Protein AF-A0A4U5N586-F1 (afdb_monomer)

Solvent-accessible surface area (backbone atoms only — not comparable to full-atom values): 11229 Å² total; per-residue (Å²): 137,81,88,80,83,82,87,78,87,76,89,76,88,78,89,82,90,81,80,88,81,89,77,82,88,65,83,80,69,46,70,65,56,52,52,50,50,51,52,50,51,56,57,69,72,46,76,63,86,44,75,66,51,47,49,54,72,74,41,77,91,65,83,83,76,70,86,72,78,76,90,69,81,79,64,89,84,60,95,63,98,64,70,49,81,75,41,100,73,44,78,83,83,72,86,64,24,78,82,73,74,43,73,65,93,82,62,76,90,89,61,72,63,58,56,58,48,52,56,52,68,70,42,62,94,83,37,69,68,59,51,43,71,37,89,93,41,67,46,70,67,61,52,51,54,53,51,53,51,52,51,54,52,38,46,75,72,65,72,68,66,87,126

Secondary structure (DSSP, 8-state):
------------------------------HHHHHHHHHHHHHHHS---SHHHHHHHHS--------PPP-PPPPTTS-----GGGSSS------GGGTTT---TTS-S--HHHHHHHHHHHS-TT-HHHHHTSTT---HHHHHHHHHHHHHHHHHTT-----

Radius of gyration: 41.82 Å; Cα contacts (8 Å, |Δi|>4): 33; chains: 1; bounding box: 70×52×117 Å

Sequence (163 aa):
MKEDGEEKAASASESSMSNTPPVPTTPIASVWTQKAMERAAAHAAAAPKSPMTKREAKEKPMQRFYPTKTPVLPDSKSPRKQKTRHSENPPVELPVGWVLGARSRTTSMNKDESVMEELASRLPPSHASVSLLRENGFIQTVYTEWRTQCLKQRSALGFDVPR

InterPro domains:
  IPR006607 LARP1-like, DM15 repeat [PF21071] (127-160)

Foldseek 3Di:
DDDDDDDDDDDDDDDDDDDDDDDPPDPPCPPVNVVVVVVVVVVVPDDDPDPVVVVCVVDPPDPPDDPDPDPDDDDPPDPDPDQLCPDPDRDDDDPPCVVVVRDDPPDDDDDPVVVVVVVVVVDDPPDLVNQCPPVVRNDPVSVVVNVVVVVVVCVVVVVPDDD

Structure (mmCIF, N/CA/C/O backbone):
data_AF-A0A4U5N586-F1
#
_entry.id   AF-A0A4U5N586-F1
#
loop_
_atom_site.group_PDB
_atom_site.id
_atom_site.type_symbol
_atom_site.label_atom_id
_atom_site.label_alt_id
_atom_site.label_comp_id
_atom_site.label_asym_id
_atom_site.label_entity_id
_atom_site.label_seq_id
_atom_site.pdbx_PDB_ins_code
_atom_site.Cartn_x
_atom_site.Cartn_y
_atom_site.Cartn_z
_atom_site.occupancy
_atom_site.B_iso_or_equiv
_atom_site.auth_seq_id
_atom_site.auth_comp_id
_atom_site.auth_asym_id
_atom_site.auth_atom_id
_atom_site.pdbx_PDB_model_num
ATOM 1 N N . MET A 1 1 ? 28.984 11.547 92.472 1.00 39.59 1 MET A N 1
ATOM 2 C CA . MET A 1 1 ? 29.676 12.193 91.337 1.00 39.59 1 MET A CA 1
ATOM 3 C C . MET A 1 1 ? 28.614 12.679 90.370 1.00 39.59 1 MET A C 1
ATOM 5 O O . MET A 1 1 ? 27.882 11.835 89.870 1.00 39.59 1 MET A O 1
ATOM 9 N N . LYS A 1 2 ? 28.594 14.004 90.156 1.00 42.31 2 LYS A N 1
ATOM 10 C CA . LYS A 1 2 ? 27.726 14.817 89.281 1.00 42.31 2 LYS A CA 1
ATOM 11 C C . LYS A 1 2 ? 26.278 14.969 89.772 1.00 42.31 2 LYS A C 1
ATOM 13 O O . LYS A 1 2 ? 25.526 14.007 89.691 1.00 42.31 2 LYS A O 1
ATOM 18 N N . GLU A 1 3 ? 25.903 16.045 90.481 1.00 41.94 3 GLU A N 1
ATOM 19 C CA . GLU A 1 3 ? 25.952 17.499 90.136 1.00 41.94 3 GLU A CA 1
ATOM 20 C C . GLU A 1 3 ? 25.306 17.778 88.779 1.00 41.94 3 GLU A C 1
ATOM 22 O O . GLU A 1 3 ? 25.638 17.098 87.811 1.00 41.94 3 GLU A O 1
ATOM 27 N N . ASP A 1 4 ? 24.404 18.730 88.571 1.00 38.50 4 ASP A N 1
ATOM 28 C CA . ASP A 1 4 ? 23.647 19.705 89.374 1.00 38.50 4 ASP A CA 1
ATOM 29 C C . ASP A 1 4 ? 22.449 20.065 88.467 1.00 38.50 4 ASP A C 1
ATOM 31 O O . ASP A 1 4 ? 22.513 19.888 87.250 1.00 38.50 4 ASP A O 1
ATOM 35 N N . GLY A 1 5 ? 21.279 20.407 88.989 1.00 39.72 5 GLY A N 1
ATOM 36 C CA . GLY A 1 5 ? 20.944 21.799 89.289 1.00 39.72 5 GLY A CA 1
ATOM 37 C C . GLY A 1 5 ? 19.787 22.210 88.365 1.00 39.72 5 GLY A C 1
ATOM 38 O O . GLY A 1 5 ? 19.865 22.039 87.153 1.00 39.72 5 GLY A O 1
ATOM 39 N N . GLU A 1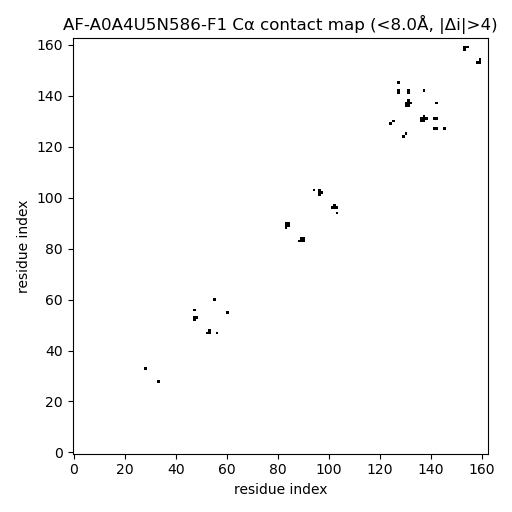 6 ? 18.593 22.458 88.900 1.00 40.00 6 GLU A N 1
ATOM 40 C CA . GLU A 1 6 ? 18.191 23.710 89.571 1.00 40.00 6 GLU A CA 1
ATOM 41 C C . GLU A 1 6 ? 17.474 24.605 88.539 1.00 40.00 6 GLU A C 1
ATOM 43 O O . GLU A 1 6 ? 18.066 25.053 87.567 1.00 40.00 6 GLU A O 1
ATOM 48 N N . GLU A 1 7 ? 16.133 24.585 88.566 1.00 37.53 7 GLU A N 1
ATOM 49 C CA . GLU A 1 7 ? 15.265 25.714 88.984 1.00 37.53 7 GLU A CA 1
ATOM 50 C C . GLU A 1 7 ? 14.970 26.683 87.815 1.00 37.53 7 GLU A C 1
ATOM 52 O O . GLU A 1 7 ? 15.704 26.752 86.845 1.00 37.53 7 GLU A O 1
ATOM 57 N N . LYS A 1 8 ? 13.889 27.462 87.751 1.00 34.69 8 LYS A N 1
ATOM 58 C CA . LYS A 1 8 ? 12.807 27.801 88.677 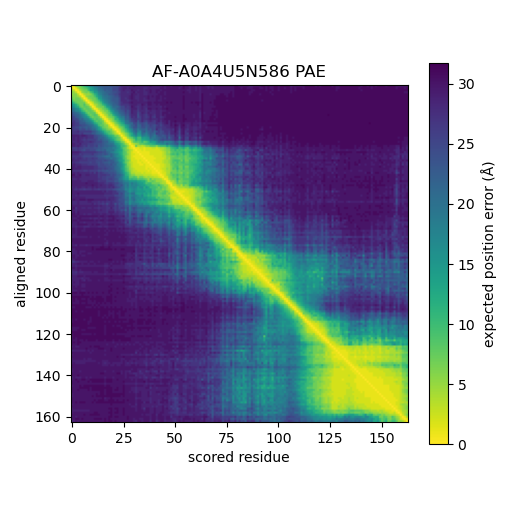1.00 34.69 8 LYS A CA 1
ATOM 59 C C . LYS A 1 8 ? 11.696 28.484 87.873 1.00 34.69 8 LYS A C 1
ATOM 61 O O . LYS A 1 8 ? 12.003 29.177 86.911 1.00 34.69 8 LYS A O 1
ATOM 66 N N . ALA A 1 9 ? 10.488 28.416 88.441 1.00 30.31 9 ALA A N 1
ATOM 67 C CA . ALA A 1 9 ? 9.477 29.484 88.546 1.00 30.31 9 ALA A CA 1
ATOM 68 C C . ALA A 1 9 ? 8.857 30.045 87.244 1.00 30.31 9 ALA A C 1
ATOM 70 O O . ALA A 1 9 ? 9.505 30.196 86.225 1.00 30.31 9 ALA A O 1
ATOM 71 N N . ALA A 1 10 ? 7.583 30.420 87.183 1.00 34.62 10 ALA A N 1
ATOM 72 C CA . ALA A 1 10 ? 6.588 30.761 88.196 1.00 34.62 10 ALA A CA 1
ATOM 73 C C . ALA A 1 10 ? 5.199 30.438 87.583 1.00 34.62 10 ALA A C 1
ATOM 75 O O . ALA A 1 10 ? 5.043 30.514 86.368 1.00 34.62 10 ALA A O 1
ATOM 76 N N . SER A 1 11 ? 4.230 29.874 88.316 1.00 32.75 11 SER A N 1
ATOM 77 C CA . SER A 1 11 ? 3.234 30.587 89.149 1.00 32.75 11 SER A CA 1
ATOM 78 C C . SER A 1 11 ? 2.442 31.629 88.350 1.00 32.75 11 SER A C 1
ATOM 80 O O . SER A 1 11 ? 3.045 32.460 87.691 1.00 32.75 11 SER A O 1
ATOM 82 N N . ALA A 1 12 ? 1.127 31.775 88.413 1.00 34.03 12 ALA A N 1
ATOM 83 C CA . ALA A 1 12 ? -0.029 31.059 88.943 1.00 34.03 12 ALA A CA 1
ATOM 84 C C . ALA A 1 12 ? -1.242 31.891 88.470 1.00 34.03 12 ALA A C 1
ATOM 86 O O . ALA A 1 12 ? -1.055 33.082 88.237 1.00 34.03 12 ALA A O 1
ATOM 87 N N . SER A 1 13 ? -2.428 31.264 88.405 1.00 38.84 13 SER A N 1
ATOM 88 C CA . SER A 1 13 ? -3.763 31.870 88.624 1.00 38.84 13 SER A CA 1
ATOM 89 C C . SER A 1 13 ? -4.180 33.063 87.716 1.00 38.84 13 SER A C 1
ATOM 91 O O . SER A 1 13 ? -3.377 33.745 87.111 1.00 38.84 13 SER A O 1
ATOM 93 N N . GLU A 1 14 ? -5.439 33.395 87.451 1.00 34.62 14 GLU A N 1
ATOM 94 C CA . GLU A 1 14 ? -6.735 33.011 87.990 1.00 34.62 14 GLU A CA 1
ATOM 95 C C . GLU A 1 14 ? -7.826 33.502 87.015 1.00 34.62 14 GLU A C 1
ATOM 97 O O . GLU A 1 14 ? -7.660 34.511 86.337 1.00 34.62 14 GLU A O 1
ATOM 102 N N . SER A 1 15 ? -8.948 32.780 86.991 1.00 42.28 15 SER A N 1
ATOM 103 C CA . SER A 1 15 ? -10.333 33.244 86.781 1.00 42.28 15 SER A CA 1
ATOM 104 C C . SER A 1 15 ? -10.678 34.369 85.782 1.00 42.28 15 SER A C 1
ATOM 106 O O . SER A 1 15 ? -10.368 35.539 85.994 1.00 42.28 15 SER A O 1
ATOM 108 N N . SER A 1 16 ? -11.611 34.073 84.870 1.00 35.16 16 SER A N 1
ATOM 109 C CA . SER A 1 16 ? -12.858 34.858 84.779 1.00 35.16 16 SER A CA 1
ATOM 110 C C . SER A 1 16 ? -13.921 34.147 83.946 1.00 35.16 16 SER A C 1
ATOM 112 O O . SER A 1 16 ? -13.742 33.882 82.761 1.00 35.16 16 SER A O 1
ATOM 114 N N . MET A 1 17 ? -15.047 33.855 84.593 1.00 44.28 17 MET A N 1
ATOM 115 C CA . MET A 1 17 ? -16.315 33.518 83.951 1.00 44.28 17 MET A CA 1
ATOM 116 C C . MET A 1 17 ? -16.859 34.753 83.224 1.00 44.28 17 MET A C 1
ATOM 118 O O . MET A 1 17 ? -16.873 35.841 83.796 1.00 44.28 17 MET A O 1
ATOM 122 N N . SER A 1 18 ? -17.400 34.589 82.018 1.00 38.06 18 SER A N 1
ATOM 123 C CA . SER A 1 18 ? -18.388 35.531 81.492 1.00 38.06 18 SER A CA 1
ATOM 124 C C . SER A 1 18 ? -19.422 34.829 80.611 1.00 38.06 18 SER A C 1
ATOM 126 O O . SER A 1 18 ? -19.247 33.707 80.144 1.00 38.06 18 SER A O 1
ATOM 128 N N . ASN A 1 19 ? -20.570 35.484 80.549 1.00 37.31 19 ASN A N 1
ATOM 129 C CA . ASN A 1 19 ? -21.919 34.968 80.394 1.00 37.31 19 ASN A CA 1
ATOM 130 C C . ASN A 1 19 ? -22.366 34.901 78.909 1.00 37.31 19 ASN A C 1
ATOM 132 O O . ASN A 1 19 ? -21.752 35.523 78.051 1.00 37.31 19 ASN A O 1
ATOM 136 N N . THR A 1 20 ? -23.443 34.151 78.639 1.00 44.03 20 THR A N 1
ATOM 137 C CA . THR A 1 20 ? -24.046 33.747 77.334 1.00 44.03 20 THR A CA 1
ATOM 138 C C . THR A 1 20 ? -24.368 34.874 76.314 1.00 44.03 20 THR A C 1
ATOM 140 O O . THR A 1 20 ? -24.382 36.045 76.689 1.00 44.03 20 THR A O 1
ATOM 143 N N . PRO A 1 21 ? -24.678 34.549 75.031 1.00 44.38 21 PRO A N 1
ATOM 144 C CA . PRO A 1 21 ? -26.065 34.187 74.660 1.00 44.38 21 PRO A CA 1
ATOM 145 C C . PRO A 1 21 ? -26.185 32.931 73.753 1.00 44.38 21 PRO A C 1
ATOM 147 O O . PRO A 1 21 ? -25.222 32.557 73.081 1.00 44.38 21 PRO A O 1
ATOM 150 N N . PRO A 1 22 ? -27.355 32.256 73.702 1.00 51.19 22 PRO A N 1
ATOM 151 C CA . PRO A 1 22 ? -27.564 31.080 72.861 1.00 51.19 22 PRO A CA 1
ATOM 152 C C . PRO A 1 22 ? -27.710 31.490 71.392 1.00 51.19 22 PRO A C 1
ATOM 154 O O . PRO A 1 22 ? -28.600 32.260 71.034 1.00 51.19 22 PRO A O 1
ATOM 157 N N . VAL A 1 23 ? -26.861 30.948 70.521 1.00 47.78 23 VAL A N 1
ATOM 158 C CA . VAL A 1 23 ? -27.052 31.055 69.071 1.00 47.78 23 VAL A CA 1
ATOM 159 C C . VAL A 1 23 ? -28.115 30.026 68.673 1.00 47.78 23 VAL A C 1
ATOM 161 O O . VAL A 1 23 ? -27.876 28.831 68.866 1.00 47.78 23 VAL A O 1
ATOM 164 N N . PRO A 1 24 ? -29.286 30.408 68.129 1.00 48.16 24 PRO A N 1
ATOM 165 C CA . PRO A 1 24 ? -30.189 29.427 67.552 1.00 48.16 24 PRO A CA 1
ATOM 166 C C . PRO A 1 24 ? -29.530 28.838 66.299 1.00 48.16 24 PRO A C 1
ATOM 168 O O . PRO A 1 24 ? -29.466 29.472 65.246 1.00 48.16 24 PRO A O 1
ATOM 171 N N . THR A 1 25 ? -29.037 27.604 66.410 1.00 53.69 25 THR A N 1
ATOM 172 C CA . THR A 1 25 ? -28.707 26.756 65.263 1.00 53.69 25 THR A CA 1
ATOM 173 C C . THR A 1 25 ? -29.998 26.443 64.515 1.00 53.69 25 THR A C 1
ATOM 175 O O . THR A 1 25 ? -30.665 25.446 64.769 1.00 53.69 25 THR A O 1
ATOM 178 N N . THR A 1 26 ? -30.364 27.304 63.574 1.00 58.19 26 THR A N 1
ATOM 179 C CA . THR A 1 26 ? -31.211 26.902 62.455 1.00 58.19 26 THR A CA 1
ATOM 180 C C . THR A 1 26 ? -30.310 26.891 61.228 1.00 58.19 26 THR A C 1
ATOM 182 O O . THR A 1 26 ? -29.727 27.926 60.896 1.00 58.19 26 THR A O 1
ATOM 185 N N . PRO A 1 27 ? -30.099 25.743 60.557 1.00 61.22 27 PRO A N 1
ATOM 186 C CA . PRO A 1 27 ? -29.504 25.799 59.240 1.00 61.22 27 PRO A CA 1
ATOM 187 C C . PRO A 1 27 ? -30.522 26.523 58.364 1.00 61.22 27 PRO A C 1
ATOM 189 O O . PRO A 1 27 ? -31.625 26.022 58.142 1.00 61.22 27 PRO A O 1
ATOM 192 N N . ILE A 1 28 ? -30.170 27.717 57.889 1.00 56.69 28 ILE A N 1
ATOM 193 C CA . ILE A 1 28 ? -30.877 28.349 56.779 1.00 56.69 28 ILE A CA 1
ATOM 194 C C . ILE A 1 28 ? -30.633 27.416 55.593 1.00 56.69 28 ILE A C 1
ATOM 196 O O . ILE A 1 28 ? -29.613 27.500 54.909 1.00 56.69 28 ILE A O 1
ATOM 200 N N . ALA A 1 29 ? -31.514 26.429 55.436 1.00 67.69 29 ALA A N 1
ATOM 201 C CA . ALA A 1 29 ? -31.477 25.500 54.329 1.00 67.69 29 ALA A CA 1
ATOM 202 C C . ALA A 1 29 ? -31.662 26.344 53.073 1.00 67.69 29 ALA A C 1
ATOM 204 O O . ALA A 1 29 ? -32.736 26.891 52.826 1.00 67.69 29 ALA A O 1
ATOM 205 N N . SER A 1 30 ? -30.577 26.511 52.319 1.00 84.31 30 SER A N 1
ATOM 206 C CA . SER A 1 30 ? -30.613 27.173 51.025 1.00 84.31 30 SER A CA 1
ATOM 207 C C . SER A 1 30 ? -31.748 26.571 50.197 1.00 84.31 30 SER A C 1
ATOM 209 O O . SER A 1 30 ? -31.967 25.358 50.211 1.00 84.31 30 SER A O 1
ATOM 211 N N . VAL A 1 31 ? -32.460 27.397 49.431 1.00 85.94 31 VAL A N 1
ATOM 212 C CA . VAL A 1 31 ? -33.504 26.918 48.509 1.00 85.94 31 VAL A CA 1
ATOM 213 C C . VAL A 1 31 ? -32.961 25.787 47.627 1.00 85.94 31 VAL A C 1
ATOM 215 O O . VAL A 1 31 ? -33.673 24.833 47.325 1.00 85.94 31 VAL A O 1
ATOM 218 N N . TRP A 1 32 ? -31.666 25.830 47.298 1.00 80.31 32 TRP A N 1
ATOM 219 C CA . TRP A 1 32 ? -30.973 24.758 46.594 1.00 80.31 32 TRP A CA 1
ATOM 220 C C . TRP A 1 32 ? -30.946 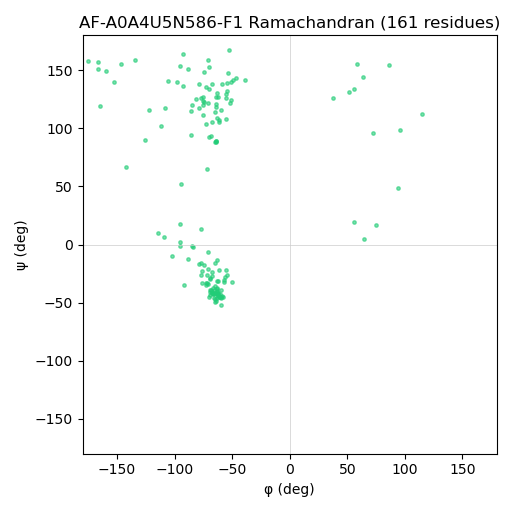23.430 47.365 1.00 80.31 32 TRP A C 1
ATOM 222 O O . TRP A 1 32 ? -31.217 22.383 46.779 1.00 80.31 32 TRP A O 1
ATOM 232 N N . THR A 1 33 ? -30.655 23.444 48.669 1.00 87.25 33 THR A N 1
ATOM 233 C CA . THR A 1 33 ? -30.620 22.219 49.482 1.00 87.25 33 THR A CA 1
ATOM 234 C C . THR A 1 33 ? -32.019 21.646 49.665 1.00 87.25 33 THR A C 1
ATOM 236 O O . THR A 1 33 ? 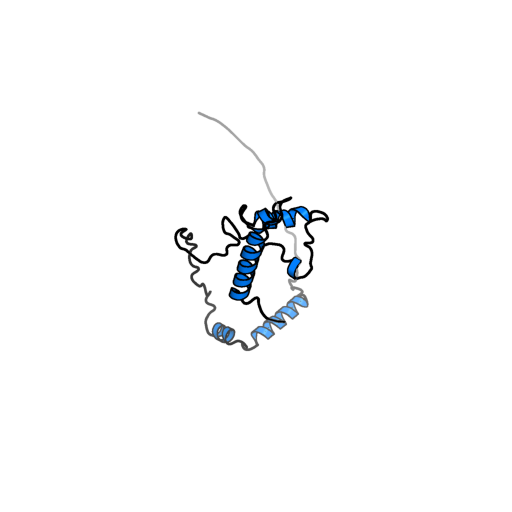-32.201 20.440 49.529 1.00 87.25 33 THR A O 1
ATOM 239 N N . GLN A 1 34 ? -33.026 22.500 49.865 1.00 82.44 34 GLN A N 1
ATOM 240 C CA . GLN A 1 34 ? -34.420 22.064 49.962 1.00 82.44 34 GLN A CA 1
ATOM 241 C C . GLN A 1 34 ? -34.909 21.432 48.646 1.00 82.44 34 GLN A C 1
ATOM 243 O O . GLN A 1 34 ? -35.451 20.326 48.654 1.00 82.44 34 GLN A O 1
ATOM 248 N N . LYS A 1 35 ? -34.624 22.072 47.503 1.00 88.38 35 LYS A N 1
ATOM 249 C CA . LYS A 1 35 ? -34.956 21.562 46.160 1.00 88.38 35 LYS A CA 1
ATOM 250 C C . LYS A 1 35 ? -34.225 20.251 45.841 1.00 88.38 35 LYS A C 1
ATOM 252 O O . LYS A 1 35 ? -34.786 19.361 45.203 1.00 88.38 35 LYS A O 1
ATOM 257 N N . ALA A 1 36 ? -32.973 20.112 46.282 1.00 86.00 36 ALA A N 1
ATOM 258 C CA . ALA A 1 36 ? -32.191 18.891 46.104 1.00 86.00 36 ALA A CA 1
ATOM 259 C C . ALA A 1 36 ? -32.761 17.719 46.920 1.00 86.00 36 ALA A C 1
ATOM 261 O O . ALA A 1 36 ? -32.871 16.612 46.393 1.00 86.00 36 ALA A O 1
ATOM 262 N N . MET A 1 37 ? -33.173 17.963 48.168 1.00 85.62 37 MET A N 1
ATOM 263 C CA . MET A 1 37 ? -33.805 16.949 49.020 1.00 85.62 37 MET A CA 1
ATOM 264 C C . MET A 1 37 ? -35.173 16.524 48.476 1.00 85.62 37 MET A C 1
ATOM 266 O O . MET A 1 37 ? -35.452 15.330 48.419 1.00 85.62 37 MET A O 1
ATOM 270 N N . GLU A 1 38 ? -35.986 17.469 47.994 1.00 85.19 38 GLU A N 1
ATOM 271 C CA . GLU A 1 38 ? -37.268 17.186 47.331 1.00 85.19 38 GLU A CA 1
ATOM 272 C C . GLU A 1 38 ? -37.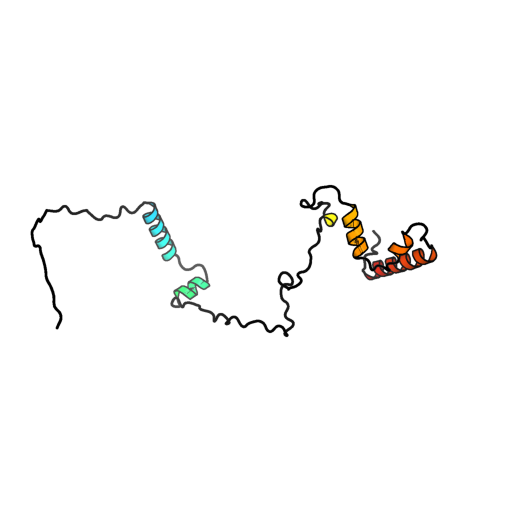071 16.295 46.092 1.00 85.19 38 GLU A C 1
ATOM 274 O O . GLU A 1 38 ? -37.758 15.288 45.915 1.00 85.19 38 GLU A O 1
ATOM 279 N N . ARG A 1 39 ? -36.061 16.600 45.265 1.00 82.06 39 ARG A N 1
ATOM 280 C CA . ARG A 1 39 ? -35.715 15.793 44.086 1.00 82.06 39 ARG A CA 1
ATOM 281 C C . ARG A 1 39 ? -35.208 14.397 44.456 1.00 82.06 39 ARG A C 1
ATOM 283 O O . ARG A 1 39 ? -35.548 13.431 43.773 1.00 82.06 39 ARG A O 1
ATOM 290 N N . ALA A 1 40 ? -34.410 14.280 45.517 1.00 81.94 40 ALA A N 1
ATOM 291 C CA . ALA A 1 40 ? -33.934 12.993 46.018 1.00 81.94 40 ALA A CA 1
ATOM 292 C C . ALA A 1 40 ? -35.088 12.143 46.576 1.00 81.94 40 ALA A C 1
ATOM 294 O O . ALA A 1 40 ? -35.175 10.958 46.257 1.00 81.94 40 ALA A O 1
ATOM 295 N N . ALA A 1 41 ? -36.013 12.752 47.325 1.00 81.69 41 ALA A N 1
ATOM 296 C CA . ALA A 1 41 ? -37.212 12.091 47.837 1.00 81.69 41 ALA A CA 1
ATOM 297 C C . ALA A 1 41 ? -38.131 11.612 46.700 1.00 81.69 41 ALA A C 1
ATOM 299 O O . ALA A 1 41 ? -38.588 10.470 46.719 1.00 81.69 41 ALA A O 1
ATOM 300 N N . ALA A 1 42 ? -38.325 12.429 45.659 1.00 78.81 42 ALA A N 1
ATOM 301 C CA . ALA A 1 42 ? -39.087 12.042 44.471 1.00 78.81 42 ALA A CA 1
ATOM 302 C C . ALA A 1 42 ? -38.436 10.875 43.704 1.00 78.81 42 ALA A C 1
ATOM 304 O O . ALA A 1 42 ? -39.132 9.985 43.218 1.00 78.81 42 ALA A O 1
ATOM 305 N N . HIS A 1 43 ? -37.101 10.844 43.615 1.00 73.00 43 HIS A N 1
ATOM 306 C CA . HIS A 1 43 ? -36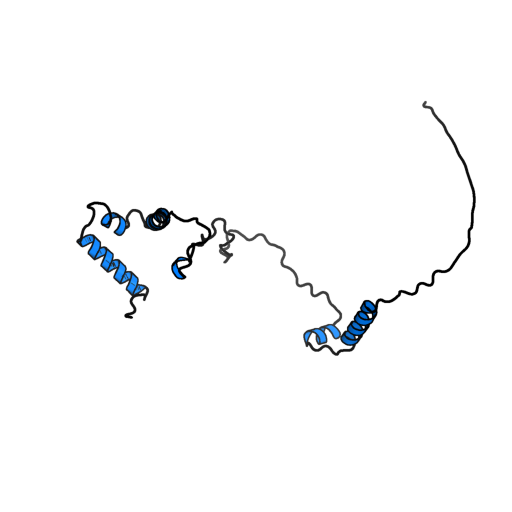.374 9.736 42.990 1.00 73.00 43 HIS A CA 1
ATOM 307 C C . HIS A 1 43 ? -36.408 8.454 43.839 1.00 73.00 43 HIS A C 1
ATOM 309 O O . HIS A 1 43 ? -36.457 7.362 43.283 1.00 73.00 43 HIS A O 1
ATOM 315 N N . ALA A 1 44 ? -36.410 8.570 45.170 1.00 72.12 44 ALA A N 1
ATOM 316 C CA . ALA A 1 44 ? -36.518 7.434 46.086 1.00 72.12 44 ALA A CA 1
ATOM 317 C C . ALA A 1 44 ? -37.933 6.824 46.120 1.00 72.12 44 ALA A C 1
ATOM 319 O O . ALA A 1 44 ? -38.071 5.613 46.267 1.00 72.12 44 ALA A O 1
ATOM 320 N N . ALA A 1 45 ? -38.977 7.642 45.949 1.00 71.00 45 ALA A N 1
ATOM 321 C CA . ALA A 1 45 ? -40.368 7.186 45.861 1.00 71.00 45 ALA A CA 1
ATOM 322 C C . ALA A 1 45 ? -40.724 6.571 44.492 1.00 71.00 45 ALA A C 1
ATOM 324 O O . ALA A 1 45 ? -41.741 5.889 44.357 1.00 71.00 45 ALA A O 1
ATOM 325 N N . ALA A 1 46 ? -39.905 6.804 43.462 1.00 71.81 46 ALA A N 1
ATOM 326 C CA . ALA A 1 46 ? -40.124 6.251 42.135 1.00 71.81 46 ALA A CA 1
ATOM 327 C C . ALA A 1 46 ? -39.720 4.769 42.082 1.00 71.81 46 ALA A C 1
ATOM 329 O O . ALA A 1 46 ? -38.582 4.400 42.372 1.00 71.81 46 ALA A O 1
ATOM 330 N N . ALA A 1 47 ? -40.644 3.909 41.643 1.00 67.06 47 ALA A N 1
ATOM 331 C CA . ALA A 1 47 ? -40.350 2.496 41.436 1.00 67.06 47 ALA A CA 1
ATOM 332 C C . ALA A 1 47 ? -39.206 2.318 40.413 1.00 67.06 47 ALA A C 1
ATOM 334 O O . ALA A 1 47 ? -39.194 2.998 39.379 1.00 67.06 47 ALA A O 1
ATOM 335 N N . PRO A 1 48 ? -38.254 1.393 40.649 1.00 67.62 48 PRO A N 1
ATOM 336 C CA . PRO A 1 48 ? -37.100 1.212 39.778 1.00 67.62 48 PRO A CA 1
ATOM 337 C C . PRO A 1 48 ? -37.538 0.843 38.356 1.00 67.62 48 PRO A C 1
ATOM 339 O O . PRO A 1 48 ? -38.124 -0.213 38.107 1.00 67.62 48 PRO A O 1
ATOM 342 N N . LYS A 1 49 ? -37.239 1.734 37.406 1.00 69.00 49 LYS A N 1
ATOM 343 C CA . LYS A 1 49 ? -37.648 1.611 35.996 1.00 69.00 49 LYS A CA 1
ATOM 344 C C . LYS A 1 49 ? -36.796 0.589 35.232 1.00 69.00 49 LYS A C 1
ATOM 346 O O . LYS A 1 49 ? -37.259 0.035 34.241 1.00 69.00 49 LYS A O 1
ATOM 351 N N . SER A 1 50 ? -35.577 0.309 35.704 1.00 73.38 50 SER A N 1
ATOM 352 C CA . SER A 1 50 ? -34.647 -0.635 35.075 1.00 73.38 50 SER A CA 1
ATOM 353 C C . SER A 1 50 ? -34.684 -2.017 35.747 1.00 73.38 50 SER A C 1
ATOM 355 O O . SER A 1 50 ? -34.726 -2.098 36.979 1.00 73.38 50 SER A O 1
ATOM 357 N N . PRO A 1 51 ? -34.620 -3.120 34.975 1.00 73.06 51 PRO A N 1
ATOM 358 C CA . PRO A 1 51 ? -34.493 -4.471 35.521 1.00 73.06 51 PRO A CA 1
ATOM 359 C C . PRO A 1 51 ? -33.255 -4.650 36.417 1.00 73.06 51 PRO A C 1
ATOM 361 O O . PRO A 1 51 ? -33.324 -5.408 37.382 1.00 73.06 51 PRO A O 1
ATOM 364 N N . MET A 1 52 ? -32.161 -3.916 36.166 1.00 67.81 52 MET A N 1
ATOM 365 C CA . MET A 1 52 ? -30.988 -3.904 37.056 1.00 67.81 52 MET A CA 1
ATOM 366 C C . MET A 1 52 ? -31.324 -3.306 38.423 1.00 67.81 52 MET A C 1
ATOM 368 O O . MET A 1 52 ? -31.082 -3.936 39.445 1.00 67.81 52 MET A O 1
ATOM 372 N N . THR A 1 53 ? -31.969 -2.142 38.449 1.00 71.62 53 THR A N 1
ATOM 373 C CA . THR A 1 53 ? -32.300 -1.442 39.697 1.00 71.62 53 THR A CA 1
ATOM 374 C C . THR A 1 53 ? -33.368 -2.187 40.508 1.00 71.62 53 THR A C 1
ATOM 376 O O . THR A 1 53 ? -33.347 -2.158 41.732 1.00 71.62 53 THR A O 1
ATOM 379 N N . LYS A 1 54 ? -34.278 -2.928 39.851 1.00 74.25 54 LYS A N 1
ATOM 380 C CA . LYS A 1 54 ? -35.212 -3.857 40.522 1.00 74.25 54 LYS A CA 1
ATOM 381 C C . LYS A 1 54 ? -34.479 -4.986 41.244 1.00 74.25 54 LYS A C 1
ATOM 383 O O . LYS A 1 54 ? -34.851 -5.348 42.358 1.00 74.25 54 LYS A O 1
ATOM 388 N N . ARG A 1 55 ? -33.453 -5.550 40.600 1.00 71.75 55 ARG A N 1
ATOM 389 C CA . ARG A 1 55 ? -32.619 -6.602 41.185 1.00 71.75 55 ARG A CA 1
ATOM 390 C C . ARG A 1 55 ? -31.822 -6.066 42.375 1.00 71.75 55 ARG A C 1
ATOM 392 O O . ARG A 1 55 ? -31.844 -6.685 43.430 1.00 71.75 55 ARG A O 1
ATOM 399 N N . GLU A 1 56 ? -31.212 -4.896 42.225 1.00 74.00 56 GLU A N 1
ATOM 400 C CA . GLU A 1 56 ? -30.439 -4.213 43.274 1.00 74.00 56 GLU A CA 1
ATOM 401 C C . GLU A 1 56 ? -31.294 -3.710 44.449 1.00 74.00 56 GLU A C 1
ATOM 403 O O . GLU A 1 56 ? -30.777 -3.550 45.544 1.00 74.00 56 GLU A O 1
ATOM 408 N N . ALA A 1 57 ? -32.598 -3.478 44.261 1.00 72.31 57 ALA A N 1
ATOM 409 C CA . ALA A 1 57 ? -33.516 -3.169 45.362 1.00 72.31 57 ALA A CA 1
ATOM 410 C C . ALA A 1 57 ? -33.910 -4.416 46.181 1.00 72.31 57 ALA A C 1
ATOM 412 O O . ALA A 1 57 ? -34.277 -4.300 47.349 1.00 72.31 57 ALA A O 1
ATOM 413 N N . LYS A 1 58 ? -33.869 -5.609 45.567 1.00 74.19 58 LYS A N 1
ATOM 414 C CA . LYS A 1 58 ? -34.223 -6.889 46.205 1.00 74.19 58 LYS A CA 1
ATOM 415 C C . LYS A 1 58 ? -33.010 -7.585 46.829 1.00 74.19 58 LYS A C 1
ATOM 417 O O . LYS A 1 58 ? -33.140 -8.253 47.852 1.00 74.19 58 LYS A O 1
ATOM 422 N N . GLU A 1 59 ? -31.844 -7.455 46.206 1.00 75.12 59 GLU A N 1
ATOM 423 C CA . GLU A 1 59 ? -30.564 -7.963 46.701 1.00 75.12 59 GLU A CA 1
ATOM 424 C C . GLU A 1 59 ? -29.866 -6.857 47.517 1.00 75.12 59 GLU A C 1
ATOM 426 O O . GLU A 1 59 ? -29.852 -5.704 47.107 1.00 75.12 59 GLU A O 1
ATOM 431 N N . LYS A 1 60 ? -29.276 -7.173 48.682 1.00 72.44 60 LYS A N 1
ATOM 432 C CA . LYS A 1 60 ? -28.457 -6.196 49.439 1.00 72.44 60 LYS A CA 1
ATOM 433 C C . LYS A 1 60 ? -27.363 -5.625 48.517 1.00 72.44 60 LYS A C 1
ATOM 435 O O . LYS A 1 60 ? -26.873 -6.391 47.684 1.00 72.44 60 LYS A O 1
ATOM 440 N N . PRO A 1 61 ? -26.929 -4.354 48.669 1.00 70.25 61 PRO A N 1
ATOM 441 C CA . PRO A 1 61 ? -25.860 -3.782 47.853 1.00 70.25 61 PRO A CA 1
ATOM 442 C C . PRO A 1 61 ? -24.550 -4.526 48.130 1.00 70.25 61 PRO A C 1
ATOM 444 O O . PRO A 1 61 ? -23.780 -4.190 49.025 1.00 70.25 61 PRO A O 1
ATOM 447 N N . MET A 1 62 ? -24.320 -5.597 47.382 1.00 66.81 62 MET A N 1
ATOM 448 C CA . MET A 1 62 ? -23.070 -6.331 47.389 1.00 66.81 62 MET A CA 1
ATOM 449 C C . MET A 1 62 ? -22.119 -5.559 46.489 1.00 66.81 62 MET A C 1
ATOM 451 O O . MET A 1 62 ? -22.439 -5.285 45.329 1.00 66.81 62 MET A O 1
ATOM 455 N N . GLN A 1 63 ? -20.947 -5.200 47.010 1.00 74.19 63 GLN A N 1
ATOM 456 C CA . GLN A 1 63 ? -19.880 -4.686 46.165 1.00 74.19 63 GLN A CA 1
ATOM 457 C C . GLN A 1 63 ? -19.518 -5.791 45.171 1.00 74.19 63 GLN A C 1
ATOM 459 O O . GLN A 1 63 ? -18.924 -6.805 45.533 1.00 74.19 63 GLN A O 1
ATOM 464 N N . ARG A 1 64 ? -19.943 -5.618 43.917 1.00 77.00 64 ARG A N 1
ATOM 465 C CA . ARG A 1 64 ? -19.673 -6.521 42.794 1.00 77.00 64 ARG A CA 1
ATOM 466 C C . ARG A 1 64 ? -18.204 -6.392 42.389 1.00 77.00 64 ARG A C 1
ATOM 468 O O . ARG A 1 64 ? -17.889 -5.904 41.308 1.00 77.00 64 ARG A O 1
ATOM 475 N N . PHE A 1 65 ? -17.302 -6.790 43.281 1.00 74.62 65 PHE A N 1
ATOM 476 C CA . PHE A 1 65 ? -15.898 -6.961 42.954 1.00 74.62 65 PHE A CA 1
ATOM 477 C C . PHE A 1 65 ? -15.767 -8.215 42.099 1.00 74.62 65 PHE A C 1
ATOM 479 O O . PHE A 1 65 ? -15.846 -9.344 42.579 1.00 74.62 65 PHE A O 1
ATOM 486 N N . TYR A 1 66 ? -15.588 -8.002 40.802 1.00 79.06 66 TYR A N 1
ATOM 487 C CA . TYR A 1 66 ? -15.079 -9.043 39.927 1.00 79.06 66 TYR A CA 1
ATOM 488 C C . TYR A 1 66 ? -13.593 -9.230 40.236 1.00 79.06 66 TYR A C 1
ATOM 490 O O . TYR A 1 66 ? -12.890 -8.222 40.348 1.00 79.06 66 TYR A O 1
ATOM 498 N N . PRO A 1 67 ? -13.092 -10.471 40.354 1.00 78.94 67 PRO A N 1
ATOM 499 C CA . PRO A 1 67 ? -11.663 -10.710 40.468 1.00 78.94 67 PRO A CA 1
ATOM 500 C C . PRO A 1 67 ? -10.942 -10.062 39.282 1.00 78.94 67 PRO A C 1
ATOM 502 O O . PRO A 1 67 ? -11.050 -10.515 38.138 1.00 78.94 67 PRO A O 1
ATOM 505 N N . THR A 1 68 ? -10.227 -8.972 39.538 1.00 73.56 68 THR A N 1
ATOM 506 C CA . THR A 1 68 ? -9.292 -8.402 38.577 1.00 73.56 68 THR A CA 1
ATOM 507 C C . THR A 1 68 ? -8.110 -9.352 38.493 1.00 73.56 68 THR A C 1
ATOM 509 O O . THR A 1 68 ? -7.472 -9.667 39.496 1.00 73.56 68 THR A O 1
ATOM 512 N N . LYS A 1 69 ? -7.838 -9.860 37.288 1.00 77.81 69 LYS A N 1
ATOM 513 C CA . LYS A 1 69 ? -6.658 -10.692 37.043 1.00 77.81 69 LYS A CA 1
ATOM 514 C C . LYS A 1 69 ? -5.427 -9.902 37.483 1.00 77.81 69 LYS A C 1
ATOM 516 O O . LYS A 1 69 ? -5.270 -8.748 37.084 1.00 77.81 69 LYS A O 1
ATOM 521 N N . THR A 1 70 ? -4.580 -10.518 38.300 1.00 75.94 70 THR A N 1
ATOM 522 C CA . THR A 1 70 ? -3.276 -9.957 38.655 1.00 75.94 70 THR A CA 1
ATOM 523 C C . THR A 1 70 ? -2.500 -9.651 37.367 1.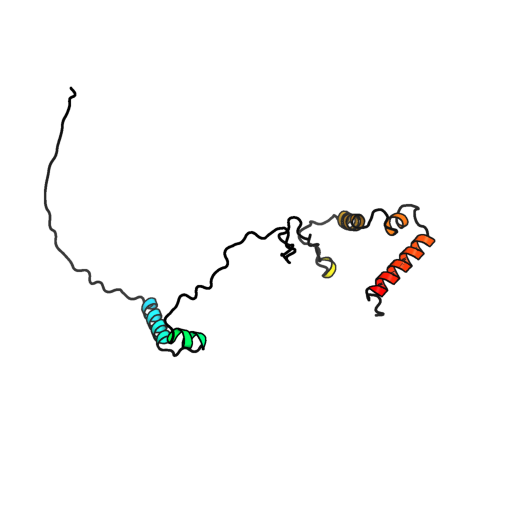00 75.94 70 THR A C 1
ATOM 525 O O . THR A 1 70 ? -2.593 -10.427 36.408 1.00 75.94 70 THR A O 1
ATOM 528 N N . PRO A 1 71 ? -1.785 -8.514 37.280 1.00 66.38 71 PRO A N 1
ATOM 529 C CA . PRO A 1 71 ? -1.017 -8.179 36.090 1.00 66.38 71 PRO A CA 1
ATOM 530 C C . PRO A 1 71 ? 0.158 -9.155 35.974 1.00 66.38 71 PRO A C 1
ATOM 532 O O . PRO A 1 71 ? 1.212 -8.967 36.571 1.00 66.38 71 PRO A O 1
ATOM 535 N N . VAL A 1 72 ? -0.044 -10.239 35.231 1.00 70.19 72 VAL A N 1
ATOM 536 C CA . VAL A 1 72 ? 1.031 -11.149 34.838 1.00 70.19 72 VAL A CA 1
ATOM 537 C C . VAL A 1 72 ? 1.827 -10.455 33.738 1.00 70.19 72 VAL A C 1
ATOM 539 O O . VAL A 1 72 ? 1.244 -10.008 32.745 1.00 70.19 72 VAL A O 1
ATOM 542 N N . LEU A 1 73 ? 3.146 -10.352 33.919 1.00 69.56 73 LEU A N 1
ATOM 543 C CA . LEU A 1 73 ? 4.043 -9.867 32.873 1.00 69.56 73 LEU A CA 1
ATOM 544 C C . LEU A 1 73 ? 3.849 -10.728 31.616 1.00 69.56 73 LEU A C 1
ATOM 546 O O . LEU A 1 73 ? 3.898 -11.957 31.709 1.00 69.56 73 LEU A O 1
ATOM 550 N N . PRO A 1 74 ? 3.573 -10.121 30.452 1.00 65.69 74 PRO A N 1
ATOM 551 C CA . PRO A 1 74 ? 3.367 -10.881 29.232 1.00 65.69 74 PRO A CA 1
ATOM 552 C C . PRO A 1 74 ? 4.659 -11.613 28.849 1.00 65.69 74 PRO A C 1
ATOM 554 O O . PRO A 1 74 ? 5.712 -10.994 28.725 1.00 65.69 74 PRO A O 1
ATOM 557 N N . ASP A 1 75 ? 4.562 -12.929 28.648 1.00 70.06 75 ASP A N 1
ATOM 558 C CA . ASP A 1 75 ? 5.650 -13.747 28.109 1.00 70.06 75 ASP A CA 1
ATOM 559 C C . ASP A 1 75 ? 5.965 -13.310 26.670 1.00 70.06 75 ASP A C 1
ATOM 561 O O . ASP A 1 75 ? 5.096 -13.358 25.788 1.00 70.06 75 ASP A O 1
ATOM 565 N N . SER A 1 76 ? 7.212 -12.886 26.447 1.00 67.50 76 SER A N 1
ATOM 566 C CA . SER A 1 76 ? 7.726 -12.380 25.169 1.00 67.50 76 SER A CA 1
ATOM 567 C C . SER A 1 76 ? 7.756 -13.438 24.066 1.00 67.50 76 SER A C 1
ATOM 569 O O . SER A 1 76 ? 7.849 -13.090 22.891 1.00 67.50 76 SER A O 1
ATOM 571 N N . LYS A 1 77 ? 7.646 -14.726 24.416 1.00 70.00 77 LYS A N 1
ATOM 572 C CA . LYS A 1 77 ? 7.637 -15.836 23.452 1.00 70.00 77 LYS A CA 1
ATOM 573 C C . LYS A 1 77 ? 6.256 -16.192 22.915 1.00 70.00 77 LYS A C 1
ATOM 575 O O . LYS A 1 77 ? 6.171 -16.934 21.939 1.00 70.00 77 LYS A O 1
ATOM 580 N N . SER A 1 78 ? 5.173 -15.687 23.508 1.00 70.88 78 SER A N 1
ATOM 581 C CA . SER A 1 78 ? 3.827 -15.970 23.004 1.00 70.88 78 SER A CA 1
ATOM 582 C C . SER A 1 78 ? 3.446 -14.973 21.895 1.00 70.88 78 SER A C 1
ATOM 584 O O . SER A 1 78 ? 3.315 -13.777 22.173 1.00 70.88 78 SER A O 1
ATOM 586 N N . PRO A 1 79 ? 3.246 -15.406 20.631 1.00 66.81 79 PRO A N 1
ATOM 587 C CA . PRO A 1 79 ? 2.807 -14.508 19.568 1.00 66.81 79 PRO A CA 1
ATOM 588 C C . PRO A 1 79 ? 1.352 -14.101 19.825 1.00 66.81 79 PRO A C 1
ATOM 590 O O . PRO A 1 79 ? 0.400 -14.785 19.448 1.00 66.81 79 PRO A O 1
ATOM 593 N N . ARG A 1 80 ? 1.165 -12.977 20.518 1.00 67.56 80 ARG A N 1
ATOM 594 C CA . ARG A 1 80 ? -0.145 -12.390 20.804 1.00 67.56 80 ARG A CA 1
ATOM 595 C C . ARG A 1 80 ? -0.354 -11.164 19.924 1.00 67.56 80 ARG A C 1
ATOM 597 O O . ARG A 1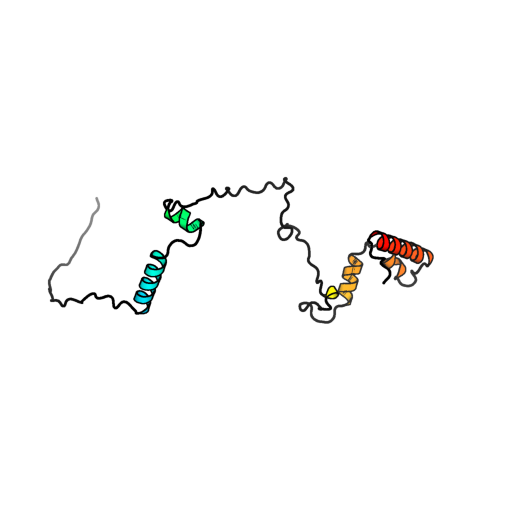 80 ? 0.550 -10.357 19.742 1.00 67.56 80 ARG A O 1
ATOM 604 N N . LYS A 1 81 ? -1.579 -10.994 19.419 1.00 72.88 81 LYS A N 1
ATOM 605 C CA . LYS A 1 81 ? -2.010 -9.782 18.707 1.00 72.88 81 LYS A CA 1
ATOM 606 C C . LYS A 1 81 ? -1.982 -8.590 19.674 1.00 72.88 81 LYS A C 1
ATOM 608 O O . LYS A 1 81 ? -2.962 -8.330 20.365 1.00 72.88 81 LYS A O 1
ATOM 613 N N . GLN A 1 82 ? -0.846 -7.910 19.776 1.00 74.06 82 GLN A N 1
ATOM 614 C CA . GLN A 1 82 ? -0.712 -6.631 20.471 1.00 74.06 82 GLN A CA 1
ATOM 615 C C . GLN A 1 82 ? -0.840 -5.484 19.467 1.00 74.06 82 GLN A C 1
ATOM 617 O O . GLN A 1 82 ? -0.574 -5.649 18.276 1.00 74.06 82 GLN A O 1
ATOM 622 N N . LYS A 1 83 ? -1.271 -4.309 19.939 1.00 81.44 83 LYS A N 1
ATOM 623 C CA . LYS A 1 83 ? -1.306 -3.111 19.094 1.00 81.44 83 LYS A CA 1
ATOM 624 C C . LYS A 1 83 ? 0.129 -2.770 18.697 1.00 81.44 83 LYS A C 1
ATOM 626 O O . LYS A 1 83 ? 0.934 -2.419 19.553 1.00 81.44 83 LYS A O 1
ATOM 631 N N . THR A 1 84 ? 0.406 -2.801 17.400 1.00 80.94 84 THR A N 1
ATOM 632 C CA . THR A 1 84 ? 1.711 -2.447 16.822 1.00 80.94 84 THR A CA 1
ATOM 633 C C . THR A 1 84 ? 2.087 -0.984 17.068 1.00 80.94 84 THR A C 1
ATOM 635 O O . THR A 1 84 ? 3.241 -0.617 16.954 1.00 80.94 84 THR A O 1
ATOM 638 N N . ARG A 1 85 ? 1.152 -0.127 17.499 1.00 82.56 85 ARG A N 1
ATOM 639 C CA . ARG A 1 85 ? 1.463 1.252 17.914 1.00 82.56 85 ARG A CA 1
ATOM 640 C C . ARG A 1 85 ? 2.425 1.338 19.114 1.00 82.56 85 ARG A C 1
ATOM 642 O O . ARG A 1 85 ? 3.031 2.383 19.310 1.00 82.56 85 ARG A O 1
ATOM 649 N N . HIS A 1 86 ? 2.534 0.287 19.928 1.00 80.44 86 HIS A N 1
ATOM 650 C CA . HIS A 1 86 ? 3.402 0.259 21.113 1.00 80.44 86 HIS A CA 1
ATOM 651 C C . HIS A 1 86 ? 4.554 -0.751 20.998 1.00 80.44 86 HIS A C 1
ATOM 653 O O . HIS A 1 86 ? 5.203 -1.024 22.004 1.00 80.44 86 HIS A O 1
ATOM 659 N N . SER A 1 87 ? 4.791 -1.342 19.819 1.00 82.12 87 SER A N 1
ATOM 660 C CA . SER A 1 87 ? 5.972 -2.186 19.616 1.00 82.12 87 SER A CA 1
ATOM 661 C C . SER A 1 87 ? 7.241 -1.338 19.583 1.00 82.12 87 SER A C 1
ATOM 663 O O . SER A 1 87 ? 7.188 -0.147 19.291 1.00 82.12 87 SER A O 1
ATOM 665 N N . GLU A 1 88 ? 8.387 -1.971 19.836 1.00 82.38 88 GLU A N 1
ATOM 666 C CA . GLU A 1 88 ? 9.716 -1.346 19.722 1.00 82.38 88 GLU A CA 1
ATOM 667 C C . GLU A 1 88 ? 9.951 -0.715 18.339 1.00 82.38 88 GLU A C 1
ATOM 669 O O . GLU A 1 88 ? 10.684 0.260 18.212 1.00 82.38 88 GLU A O 1
ATOM 674 N N . ASN A 1 89 ? 9.267 -1.231 17.314 1.00 83.12 89 ASN A N 1
ATOM 675 C CA . ASN A 1 89 ? 9.199 -0.644 15.984 1.00 83.12 89 ASN A CA 1
ATOM 676 C C . ASN A 1 89 ? 7.723 -0.461 15.575 1.00 83.12 89 ASN A C 1
ATOM 678 O O . ASN A 1 89 ? 7.110 -1.414 15.078 1.00 83.12 89 ASN A O 1
ATOM 682 N N . PRO A 1 90 ? 7.090 0.687 15.878 1.00 86.00 90 PRO A N 1
ATOM 683 C CA . PRO A 1 90 ? 5.711 0.938 15.486 1.00 86.00 90 PRO A CA 1
ATOM 684 C C . PRO A 1 90 ? 5.619 1.234 13.980 1.00 86.00 90 PRO A C 1
ATOM 686 O O . PRO A 1 90 ? 6.547 1.801 13.405 1.00 86.00 90 PRO A O 1
ATOM 689 N N . PRO A 1 91 ? 4.509 0.878 13.309 1.00 84.44 91 PRO A N 1
ATOM 690 C CA . PRO A 1 91 ? 4.351 1.158 11.890 1.00 84.44 91 PRO A CA 1
ATOM 691 C C . PRO A 1 91 ? 4.347 2.670 11.653 1.00 84.44 91 PRO A C 1
ATOM 693 O O . PRO A 1 91 ? 3.619 3.412 12.313 1.00 84.44 91 PRO A O 1
ATOM 696 N N . VAL A 1 92 ? 5.156 3.115 10.694 1.00 83.19 92 VAL A N 1
ATOM 697 C CA . VAL A 1 92 ? 5.218 4.519 10.283 1.00 83.19 92 VAL A CA 1
ATOM 698 C C . VAL A 1 92 ? 3.983 4.839 9.440 1.00 83.19 92 VAL A C 1
ATOM 700 O O . VAL A 1 92 ? 3.832 4.336 8.326 1.00 83.19 92 VAL A O 1
ATOM 703 N N . GLU A 1 93 ? 3.089 5.669 9.973 1.00 83.12 93 GLU A N 1
ATOM 704 C CA . GLU A 1 93 ? 1.933 6.182 9.236 1.00 83.12 93 GLU A CA 1
ATOM 705 C C . GLU A 1 93 ? 2.390 7.265 8.249 1.00 83.12 93 GLU A C 1
ATOM 707 O O . GLU A 1 93 ? 3.020 8.251 8.631 1.00 83.12 93 GLU A O 1
ATOM 712 N N . LEU A 1 94 ? 2.082 7.083 6.965 1.00 77.25 94 LEU A N 1
ATOM 713 C CA . LEU A 1 94 ? 2.383 8.066 5.927 1.00 77.25 94 LEU A CA 1
ATOM 714 C C . LEU A 1 94 ? 1.244 9.076 5.771 1.00 77.25 94 LEU A C 1
ATOM 716 O O . LEU A 1 94 ? 0.075 8.719 5.950 1.00 77.25 94 LEU A O 1
ATOM 720 N N . PRO A 1 95 ? 1.546 10.319 5.357 1.00 78.00 95 PRO A N 1
ATOM 721 C CA . PRO A 1 95 ? 0.508 11.278 5.027 1.00 78.00 95 PRO A CA 1
ATOM 722 C C . PRO A 1 95 ? -0.323 10.777 3.837 1.00 78.00 95 PRO A C 1
ATOM 724 O O . PRO A 1 95 ? 0.119 10.799 2.692 1.00 78.00 95 PRO A O 1
ATOM 727 N N . VAL A 1 96 ? -1.572 10.377 4.096 1.00 70.06 96 VAL A N 1
ATOM 728 C CA . VAL A 1 96 ? -2.576 9.987 3.078 1.00 70.06 96 VAL A CA 1
ATOM 729 C C . VAL A 1 96 ? -3.203 11.188 2.360 1.00 70.06 96 VAL A C 1
ATOM 731 O O . VAL A 1 96 ? -4.207 11.070 1.661 1.00 70.06 96 VAL A O 1
ATOM 734 N N . GLY A 1 97 ? -2.601 12.366 2.528 1.00 74.50 97 GLY A N 1
ATOM 735 C CA . GLY A 1 97 ? -3.050 13.631 1.969 1.00 74.50 97 GLY A CA 1
ATOM 736 C C . GLY A 1 97 ? -3.213 13.630 0.448 1.00 74.50 97 GLY A C 1
ATOM 737 O O . GLY A 1 97 ? -4.079 14.316 -0.085 1.00 74.50 97 GLY A O 1
ATOM 738 N N . TRP A 1 98 ? -2.449 12.789 -0.250 1.00 69.56 98 TRP A N 1
ATOM 739 C CA . TRP A 1 98 ? -2.545 12.597 -1.697 1.00 69.56 98 TRP A CA 1
ATOM 740 C C . TRP A 1 98 ? -3.859 11.930 -2.143 1.00 69.56 98 TRP A C 1
ATOM 742 O O . TRP A 1 98 ? -4.315 12.205 -3.247 1.00 69.56 98 TRP A O 1
ATOM 752 N N . VAL A 1 99 ? -4.510 11.121 -1.292 1.00 68.25 99 VAL A N 1
ATOM 753 C CA . VAL A 1 99 ? -5.810 10.482 -1.601 1.00 68.25 99 VAL A CA 1
ATOM 754 C C . VAL A 1 99 ? -6.947 11.507 -1.603 1.00 68.25 99 VAL A C 1
ATOM 756 O O . VAL A 1 99 ? -7.899 11.388 -2.367 1.00 68.25 99 VAL A O 1
ATOM 759 N N . LEU A 1 100 ? -6.847 12.525 -0.744 1.00 67.88 100 LEU A N 1
ATOM 760 C CA . LEU A 1 100 ? -7.894 13.522 -0.494 1.00 67.88 100 LEU A CA 1
ATOM 761 C C . LEU A 1 100 ? -7.546 14.912 -1.057 1.00 67.88 100 LEU A C 1
ATOM 763 O O . LEU A 1 100 ? -8.239 15.882 -0.764 1.00 67.88 100 LEU A O 1
ATOM 767 N N . GLY A 1 101 ? -6.441 15.042 -1.802 1.00 63.16 101 GLY A N 1
ATOM 768 C CA . GLY A 1 101 ? -5.909 16.335 -2.258 1.00 63.16 101 GLY A CA 1
ATOM 769 C C . GLY A 1 101 ? -5.436 17.269 -1.127 1.00 63.16 101 GLY A C 1
ATOM 770 O O . GLY A 1 101 ? -5.043 18.408 -1.377 1.00 63.16 101 GLY A O 1
ATOM 771 N N . ALA A 1 102 ? -5.452 16.803 0.124 1.00 60.38 102 ALA A N 1
ATOM 772 C CA . ALA A 1 102 ? -5.052 17.550 1.305 1.00 60.38 102 ALA A CA 1
ATOM 773 C C . ALA A 1 102 ? -3.539 17.429 1.524 1.00 60.38 102 ALA A C 1
ATOM 775 O O . ALA A 1 102 ? -3.054 16.503 2.162 1.00 60.38 102 ALA A O 1
ATOM 776 N N . ARG A 1 103 ? -2.772 18.390 1.011 1.00 60.81 103 ARG A N 1
ATOM 777 C CA . ARG A 1 103 ? -1.326 18.528 1.274 1.00 60.81 103 ARG A CA 1
ATOM 778 C C . ARG A 1 103 ? -1.091 18.584 2.795 1.00 60.81 103 ARG A C 1
ATOM 780 O O . ARG A 1 103 ? -1.788 19.330 3.487 1.00 60.81 103 ARG A O 1
ATOM 787 N N . SER A 1 104 ? -0.138 17.814 3.328 1.00 60.88 104 SER A N 1
ATOM 788 C CA . SER A 1 104 ? 0.199 17.833 4.761 1.00 60.88 104 SER A CA 1
ATOM 789 C C . SER A 1 104 ? 0.463 19.258 5.249 1.00 60.88 104 SER A C 1
ATOM 791 O O . SER A 1 104 ? 1.359 19.932 4.755 1.00 60.88 104 SER A O 1
ATOM 793 N N . ARG A 1 105 ? -0.299 19.713 6.252 1.00 60.03 105 ARG A N 1
ATOM 794 C CA . ARG A 1 105 ? -0.170 21.058 6.848 1.00 60.03 105 ARG A CA 1
ATOM 795 C C . ARG A 1 105 ? 1.102 21.254 7.687 1.00 60.03 105 ARG A C 1
ATOM 797 O O . ARG A 1 105 ? 1.344 22.361 8.147 1.00 60.03 105 ARG A O 1
ATOM 804 N N . THR A 1 106 ? 1.889 20.203 7.920 1.00 53.00 106 THR A N 1
ATOM 805 C CA . THR A 1 106 ? 3.038 20.224 8.844 1.00 53.00 106 THR A CA 1
ATOM 806 C C . THR A 1 106 ? 4.400 20.325 8.161 1.00 53.00 106 THR A C 1
ATOM 808 O O . THR A 1 106 ? 5.389 20.575 8.841 1.00 53.00 106 THR A O 1
ATOM 811 N N . THR A 1 107 ? 4.481 20.182 6.837 1.00 52.34 107 THR A N 1
ATOM 812 C CA . THR A 1 107 ? 5.727 20.379 6.089 1.00 52.34 107 THR A CA 1
ATOM 813 C C . THR A 1 107 ? 5.577 21.625 5.236 1.00 52.34 107 THR A C 1
ATOM 815 O O . THR A 1 107 ? 4.896 2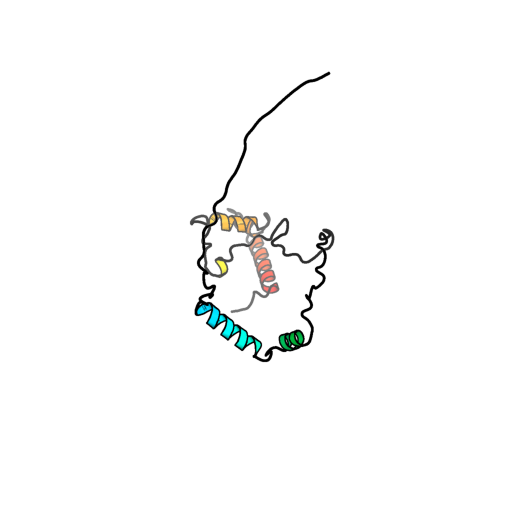1.618 4.210 1.00 52.34 107 THR A O 1
ATOM 818 N N . SER A 1 108 ? 6.177 22.707 5.728 1.00 45.47 108 SER A N 1
ATOM 819 C CA . SER A 1 108 ? 6.385 23.960 5.012 1.00 45.47 108 SER A CA 1
ATOM 820 C C . SER A 1 108 ? 6.752 23.715 3.546 1.00 45.47 108 SER A C 1
ATOM 822 O O . SER A 1 108 ? 7.480 22.784 3.210 1.00 45.47 108 SER A O 1
ATOM 824 N N . MET A 1 109 ? 6.208 24.575 2.693 1.00 52.78 109 MET A N 1
ATOM 825 C CA . MET A 1 109 ? 6.337 24.590 1.241 1.00 52.78 109 MET A CA 1
ATOM 826 C C . MET A 1 109 ? 7.801 24.405 0.781 1.00 52.78 109 MET A C 1
ATOM 828 O O . MET A 1 109 ? 8.705 24.978 1.388 1.00 52.78 109 MET A O 1
ATOM 832 N N . ASN A 1 110 ? 7.986 23.675 -0.332 1.00 51.50 110 ASN A N 1
ATOM 833 C CA . ASN A 1 110 ? 9.208 23.550 -1.155 1.00 51.50 110 ASN A CA 1
ATOM 834 C C . ASN A 1 110 ? 10.184 22.388 -0.871 1.00 51.50 110 ASN A C 1
ATOM 836 O O . ASN A 1 110 ? 11.397 22.598 -0.857 1.00 51.50 110 ASN A O 1
ATOM 840 N N . LYS A 1 111 ? 9.707 21.142 -0.743 1.00 50.62 111 LYS A N 1
ATOM 841 C CA . LYS A 1 111 ? 10.584 19.977 -0.983 1.00 50.62 111 LYS A CA 1
ATOM 842 C C . LYS A 1 111 ? 9.855 18.831 -1.684 1.00 50.62 111 LYS A C 1
ATOM 844 O O . LYS A 1 111 ? 9.639 17.767 -1.119 1.00 50.62 111 LYS A O 1
ATOM 849 N N . ASP A 1 112 ? 9.466 19.070 -2.931 1.00 53.03 112 ASP A N 1
ATOM 850 C CA . ASP A 1 112 ? 8.873 18.042 -3.797 1.00 53.03 112 ASP A CA 1
ATOM 851 C C . ASP A 1 112 ? 9.917 16.993 -4.252 1.00 53.03 112 ASP A C 1
ATOM 853 O O . ASP A 1 112 ? 9.570 15.847 -4.534 1.00 53.03 112 ASP A O 1
ATOM 857 N N . GLU A 1 113 ? 11.209 17.346 -4.210 1.00 53.66 113 GLU A N 1
ATOM 858 C CA . GLU A 1 113 ? 12.347 16.446 -4.465 1.00 53.66 113 GLU A CA 1
ATOM 859 C C . GLU A 1 113 ? 12.410 15.287 -3.457 1.00 53.66 113 GLU A C 1
ATOM 861 O O . GLU A 1 113 ? 12.534 14.131 -3.851 1.00 53.66 113 GLU A O 1
ATOM 866 N N . SER A 1 114 ? 12.245 15.554 -2.151 1.00 53.34 114 SER A N 1
ATOM 867 C CA . SER A 1 114 ? 12.430 14.499 -1.143 1.00 53.34 114 SER A CA 1
ATOM 868 C C . SER A 1 114 ? 11.312 13.471 -1.150 1.00 53.34 114 SER A C 1
ATOM 870 O O . SER A 1 114 ? 11.546 12.344 -0.747 1.00 53.34 114 SER A O 1
ATOM 872 N N . VAL A 1 115 ? 10.104 13.832 -1.592 1.00 56.94 115 VAL A N 1
ATOM 873 C CA . VAL A 1 115 ? 9.005 12.863 -1.693 1.00 56.94 115 VAL A CA 1
ATOM 874 C C . VAL A 1 115 ? 9.290 11.890 -2.831 1.00 56.94 115 VAL A C 1
ATOM 876 O O . VAL A 1 115 ? 9.176 10.687 -2.619 1.00 56.94 115 VAL A O 1
ATOM 879 N N . MET A 1 116 ? 9.719 12.399 -3.995 1.00 55.62 116 MET A N 1
ATOM 880 C CA . MET A 1 116 ? 10.124 11.590 -5.153 1.00 55.62 116 MET A CA 1
ATOM 881 C C . MET A 1 116 ? 11.370 10.739 -4.866 1.00 55.62 116 MET A C 1
ATOM 883 O O . MET A 1 116 ? 11.449 9.588 -5.292 1.00 55.62 116 MET A O 1
ATOM 887 N N . GLU A 1 117 ? 12.309 11.257 -4.081 1.00 59.53 117 GLU A N 1
ATOM 888 C CA . GLU A 1 117 ? 13.497 10.522 -3.648 1.00 59.53 117 GLU A CA 1
ATOM 889 C C . GLU A 1 117 ? 13.187 9.502 -2.534 1.00 59.53 117 GLU A C 1
ATOM 891 O O . GLU A 1 117 ? 13.741 8.402 -2.521 1.00 59.53 117 GLU A O 1
ATOM 896 N N . GLU A 1 118 ? 12.234 9.782 -1.639 1.00 61.22 118 GLU A N 1
ATOM 897 C CA . GLU A 1 118 ? 11.757 8.830 -0.624 1.00 61.22 118 GLU A CA 1
ATOM 898 C C . GLU A 1 118 ? 10.993 7.656 -1.263 1.00 61.22 118 GLU A C 1
ATOM 900 O O . GLU A 1 118 ? 11.157 6.501 -0.869 1.00 61.22 118 GLU A O 1
ATOM 905 N N . LEU A 1 119 ? 10.183 7.908 -2.295 1.00 62.53 119 LEU A N 1
ATOM 906 C CA . LEU A 1 119 ? 9.555 6.826 -3.063 1.00 62.53 119 LEU A CA 1
ATOM 907 C C . LEU A 1 119 ? 10.555 6.087 -3.960 1.00 62.53 119 LEU A C 1
ATOM 909 O O . LEU A 1 119 ? 10.452 4.866 -4.070 1.00 62.53 119 LEU A O 1
ATOM 913 N N . ALA A 1 120 ? 11.556 6.768 -4.524 1.00 61.09 120 ALA A N 1
ATOM 914 C CA . ALA A 1 120 ? 12.634 6.113 -5.265 1.00 61.09 120 ALA A CA 1
ATOM 915 C C . ALA A 1 120 ? 13.519 5.237 -4.361 1.00 61.09 120 ALA A C 1
ATOM 917 O O . ALA A 1 120 ? 13.903 4.147 -4.767 1.00 61.09 120 ALA A O 1
ATOM 918 N N . SER A 1 121 ? 13.786 5.655 -3.121 1.00 61.44 121 SER A N 1
ATOM 919 C CA . SER A 1 121 ? 14.557 4.876 -2.136 1.00 61.44 121 SER A CA 1
ATOM 920 C C . SER A 1 121 ? 13.781 3.704 -1.527 1.00 61.44 121 SER A C 1
ATOM 922 O O . SER A 1 121 ? 14.386 2.769 -1.003 1.00 61.44 121 SER A O 1
ATOM 924 N N . ARG A 1 122 ? 12.446 3.703 -1.632 1.00 66.06 122 ARG A N 1
ATOM 925 C CA . ARG A 1 122 ? 11.604 2.530 -1.330 1.00 66.06 122 ARG A CA 1
ATOM 926 C C . ARG A 1 122 ? 11.582 1.502 -2.460 1.00 66.06 122 ARG A C 1
ATOM 928 O O . ARG A 1 122 ? 11.175 0.363 -2.223 1.00 66.06 122 ARG A O 1
ATOM 935 N N . LEU A 1 123 ? 11.989 1.878 -3.673 1.00 66.06 123 LEU A N 1
ATOM 936 C CA . LEU A 1 123 ? 12.197 0.923 -4.753 1.00 66.06 123 LEU A CA 1
ATOM 937 C C . LEU A 1 123 ? 13.549 0.229 -4.534 1.00 66.06 123 LEU A C 1
ATOM 939 O O . LEU A 1 123 ? 14.529 0.889 -4.186 1.00 66.06 123 LEU A O 1
ATOM 943 N N . PRO A 1 124 ? 13.640 -1.095 -4.742 1.00 72.88 124 PRO A N 1
ATOM 944 C CA . PRO A 1 124 ? 14.926 -1.775 -4.741 1.00 72.88 124 PRO A CA 1
ATOM 945 C C . PRO A 1 124 ? 15.911 -1.054 -5.681 1.00 72.88 124 PRO A C 1
ATOM 947 O O . PRO A 1 124 ? 15.502 -0.667 -6.778 1.00 72.88 124 PRO A O 1
ATOM 950 N N . PRO A 1 125 ? 17.201 -0.911 -5.322 1.00 66.12 125 PRO A N 1
ATOM 951 C CA . PRO A 1 125 ? 18.194 -0.228 -6.163 1.00 66.12 125 PRO A CA 1
ATOM 952 C C . PRO A 1 125 ? 18.312 -0.810 -7.582 1.00 66.12 125 PRO A C 1
ATOM 954 O O . PRO A 1 125 ? 18.761 -0.137 -8.504 1.00 66.12 125 PRO A O 1
ATOM 957 N N . SER A 1 126 ? 17.900 -2.070 -7.754 1.00 76.94 126 SER A N 1
ATOM 958 C CA . SER A 1 126 ? 17.854 -2.816 -9.012 1.00 76.94 126 SER A CA 1
ATOM 959 C C . SER A 1 126 ? 16.484 -2.790 -9.709 1.00 76.94 126 SER A C 1
ATOM 961 O O . SER A 1 126 ? 16.202 -3.645 -10.549 1.00 76.94 126 SER A O 1
ATOM 963 N N . HIS A 1 127 ? 15.593 -1.859 -9.365 1.00 83.94 127 HIS A N 1
ATOM 964 C CA . HIS A 1 127 ? 14.289 -1.761 -10.015 1.00 83.94 127 HIS A CA 1
ATOM 965 C C . HIS A 1 127 ? 14.431 -1.270 -11.465 1.00 83.94 127 HIS A C 1
ATOM 967 O O . HIS A 1 127 ? 15.108 -0.279 -11.734 1.00 83.94 127 HIS A O 1
ATOM 973 N N . ALA A 1 128 ? 13.746 -1.927 -12.407 1.00 88.69 128 ALA A N 1
ATOM 974 C CA . ALA A 1 128 ? 13.894 -1.664 -13.842 1.00 88.69 128 ALA A CA 1
ATOM 975 C C . ALA A 1 128 ? 13.623 -0.199 -14.235 1.00 88.69 128 ALA A C 1
ATOM 977 O O . ALA A 1 128 ? 14.277 0.326 -15.135 1.00 88.69 128 ALA A O 1
ATOM 978 N N . SER A 1 129 ? 12.717 0.496 -13.533 1.00 88.88 129 SER A N 1
ATOM 979 C CA . SER A 1 129 ? 12.460 1.921 -13.791 1.00 88.88 129 SER A CA 1
ATOM 980 C C . SER A 1 129 ? 13.679 2.809 -13.523 1.00 88.88 129 SER A C 1
ATOM 982 O O . SER A 1 129 ? 13.839 3.819 -14.196 1.00 88.88 129 SER A O 1
ATOM 984 N N . VAL A 1 130 ? 14.542 2.441 -12.569 1.00 88.50 130 VAL A N 1
ATOM 985 C CA . VAL A 1 130 ? 15.729 3.226 -12.194 1.00 88.50 130 VAL A CA 1
ATOM 986 C C . VAL A 1 130 ? 16.760 3.196 -13.318 1.00 88.50 130 VAL A C 1
ATOM 988 O O . VAL A 1 130 ? 17.311 4.231 -13.681 1.00 88.50 130 VAL A O 1
ATOM 991 N N . SER A 1 131 ? 16.994 2.026 -13.916 1.00 88.94 131 SER A N 1
ATOM 992 C CA . SER A 1 131 ? 17.905 1.891 -15.057 1.00 88.94 131 SER A CA 1
ATOM 993 C C . SER A 1 131 ? 17.350 2.554 -16.320 1.00 88.94 131 SER A C 1
ATOM 995 O O . SER A 1 131 ? 18.097 3.224 -17.025 1.00 88.94 131 SER A O 1
ATOM 997 N N . LEU A 1 132 ? 16.044 2.411 -16.578 1.00 92.00 132 LEU A N 1
ATOM 998 C CA . LEU A 1 132 ? 15.391 2.954 -17.776 1.00 92.00 132 LEU A CA 1
ATOM 999 C C . LEU A 1 132 ? 15.305 4.485 -17.799 1.00 92.00 132 LEU A C 1
ATOM 1001 O O . LEU A 1 132 ? 15.269 5.062 -18.882 1.00 92.00 132 LEU A O 1
ATOM 1005 N N . LEU A 1 133 ? 15.240 5.130 -16.630 1.00 90.25 133 LEU A N 1
ATOM 1006 C CA . LEU A 1 133 ? 15.115 6.587 -16.494 1.00 90.25 133 LEU A CA 1
ATOM 1007 C C . LEU A 1 133 ? 16.459 7.302 -16.284 1.00 90.25 133 LEU A C 1
ATOM 1009 O O . LEU A 1 133 ? 16.487 8.525 -16.176 1.00 90.25 133 LEU A O 1
ATOM 1013 N N . ARG A 1 134 ? 17.573 6.564 -16.218 1.00 90.88 134 ARG A N 1
ATOM 1014 C CA . ARG A 1 134 ? 18.914 7.156 -16.157 1.00 90.88 134 ARG A CA 1
ATOM 1015 C C . ARG A 1 134 ? 19.270 7.797 -17.505 1.00 90.88 134 ARG A C 1
ATOM 1017 O O . ARG A 1 134 ? 18.808 7.350 -18.556 1.00 90.88 134 ARG A O 1
ATOM 1024 N N . GLU A 1 135 ? 20.127 8.817 -17.484 1.00 92.88 135 GLU A N 1
ATOM 1025 C CA . GLU A 1 135 ? 20.668 9.438 -18.698 1.00 92.88 135 GLU A CA 1
ATOM 1026 C C . GLU A 1 135 ? 21.255 8.380 -19.645 1.00 92.88 135 GLU A C 1
ATOM 1028 O O . GLU A 1 135 ? 22.100 7.576 -19.249 1.00 92.88 135 GLU A O 1
ATOM 1033 N N . ASN A 1 136 ? 20.777 8.363 -20.894 1.00 90.94 136 ASN A N 1
ATOM 1034 C CA . ASN A 1 136 ? 21.161 7.402 -21.937 1.00 90.94 136 ASN A CA 1
ATOM 1035 C C . ASN A 1 136 ? 20.976 5.908 -21.570 1.00 90.94 136 ASN A C 1
ATOM 1037 O O . ASN A 1 136 ? 21.570 5.042 -22.207 1.00 90.94 136 ASN A O 1
ATOM 1041 N N . GLY A 1 137 ? 20.150 5.583 -20.568 1.00 88.81 137 GLY A N 1
ATOM 1042 C CA . GLY A 1 137 ? 19.928 4.212 -20.081 1.00 88.81 137 GLY A CA 1
ATOM 1043 C C . GLY A 1 137 ? 18.709 3.493 -20.668 1.00 88.81 137 GLY A C 1
ATOM 1044 O O . GLY A 1 137 ? 18.403 2.367 -20.271 1.00 88.81 137 GLY A O 1
ATOM 1045 N N . PHE A 1 138 ? 17.977 4.129 -21.585 1.00 95.00 138 PHE A N 1
ATOM 1046 C CA . PHE A 1 138 ? 16.717 3.587 -22.083 1.00 95.00 138 PHE A CA 1
ATOM 1047 C C . PHE A 1 138 ? 16.935 2.430 -23.065 1.00 95.00 138 PHE A C 1
ATOM 1049 O O . PHE A 1 138 ? 17.518 2.596 -24.136 1.00 95.00 138 PHE A O 1
ATOM 1056 N N . ILE A 1 139 ? 16.397 1.261 -22.717 1.00 95.88 139 ILE A N 1
ATOM 1057 C CA . ILE A 1 139 ? 16.428 0.059 -23.549 1.00 95.88 139 ILE A CA 1
ATOM 1058 C C . ILE A 1 139 ? 14.985 -0.394 -23.791 1.00 95.88 139 ILE A C 1
ATOM 1060 O O . ILE A 1 139 ? 14.280 -0.795 -22.864 1.00 95.88 139 ILE A O 1
ATOM 1064 N N . GLN A 1 140 ? 14.547 -0.355 -25.052 1.00 95.19 140 GLN A N 1
ATOM 1065 C CA . GLN A 1 140 ? 13.152 -0.615 -25.435 1.00 95.19 140 GLN A CA 1
ATOM 1066 C C . GLN A 1 140 ? 12.664 -2.019 -25.043 1.00 95.19 140 GLN A C 1
ATOM 1068 O O . GLN A 1 140 ? 11.516 -2.181 -24.622 1.00 95.19 140 GLN A O 1
ATOM 1073 N N . THR A 1 141 ? 13.515 -3.037 -25.181 1.00 96.12 141 THR A N 1
ATOM 1074 C CA . THR A 1 141 ? 13.177 -4.427 -24.835 1.00 96.12 141 THR A CA 1
ATOM 1075 C C . THR A 1 141 ? 12.901 -4.563 -23.339 1.00 96.12 141 THR A C 1
ATOM 1077 O O . THR A 1 141 ? 11.831 -5.030 -22.956 1.00 96.12 141 THR A O 1
ATOM 1080 N N . VAL A 1 142 ? 13.792 -4.019 -22.504 1.00 95.00 142 VAL A N 1
ATOM 1081 C CA . VAL A 1 142 ? 13.657 -3.986 -21.039 1.00 95.00 142 VAL A CA 1
ATOM 1082 C C . VAL A 1 142 ? 12.402 -3.221 -20.613 1.00 95.00 142 VAL A C 1
ATOM 1084 O O . VAL A 1 142 ? 11.662 -3.682 -19.745 1.00 95.00 142 VAL A O 1
ATOM 1087 N N . TYR A 1 143 ? 12.111 -2.076 -21.243 1.00 95.81 143 TYR A N 1
ATOM 1088 C CA . TYR A 1 143 ? 10.883 -1.324 -20.969 1.00 95.81 143 TYR A CA 1
ATOM 1089 C C . TYR A 1 143 ? 9.628 -2.138 -21.285 1.00 95.81 143 TYR A C 1
ATOM 1091 O O . TYR A 1 143 ? 8.683 -2.155 -20.495 1.00 95.81 143 TYR A O 1
ATOM 1099 N N . THR A 1 144 ? 9.615 -2.814 -22.432 1.00 97.12 144 THR A N 1
ATOM 1100 C CA . THR A 1 144 ? 8.458 -3.591 -22.884 1.00 97.12 144 THR A CA 1
ATOM 1101 C C . THR A 1 144 ? 8.195 -4.761 -21.938 1.00 97.12 144 THR A C 1
ATOM 1103 O O . THR A 1 144 ? 7.067 -4.933 -21.475 1.00 97.12 144 THR A O 1
ATOM 1106 N N . GLU A 1 145 ? 9.235 -5.507 -21.566 1.00 96.25 145 GLU A N 1
ATOM 1107 C CA . GLU A 1 145 ? 9.142 -6.600 -20.594 1.00 96.25 145 GLU A CA 1
ATOM 1108 C C . GLU A 1 145 ? 8.638 -6.105 -19.234 1.00 96.25 145 GLU A C 1
ATOM 1110 O O . GLU A 1 145 ? 7.629 -6.600 -18.725 1.00 96.25 145 GLU A O 1
ATOM 1115 N N . TRP A 1 146 ? 9.261 -5.063 -18.677 1.00 95.69 146 TRP A N 1
ATOM 1116 C CA . TRP A 1 146 ? 8.841 -4.478 -17.403 1.00 95.69 146 TRP A CA 1
ATOM 1117 C C . TRP A 1 146 ? 7.384 -3.990 -17.441 1.00 95.69 146 TRP A C 1
ATOM 1119 O O . TRP A 1 146 ? 6.598 -4.307 -16.546 1.00 95.69 146 TRP A O 1
ATOM 1129 N N . ARG A 1 147 ? 6.980 -3.296 -18.513 1.00 95.25 147 ARG A N 1
ATOM 1130 C CA . ARG A 1 147 ? 5.604 -2.819 -18.707 1.00 95.25 147 ARG A CA 1
ATOM 1131 C C . ARG A 1 147 ? 4.602 -3.972 -18.725 1.00 95.25 147 ARG A C 1
ATOM 1133 O O . ARG A 1 147 ? 3.564 -3.877 -18.070 1.00 95.25 147 ARG A O 1
ATOM 1140 N N . THR A 1 148 ? 4.887 -5.052 -19.453 1.00 95.75 148 THR A N 1
ATOM 1141 C CA . THR A 1 148 ? 3.992 -6.223 -19.503 1.00 95.75 148 THR A CA 1
ATOM 1142 C C . THR A 1 148 ? 3.849 -6.887 -18.136 1.00 95.75 148 THR A C 1
ATOM 1144 O O . THR A 1 148 ? 2.734 -7.224 -17.732 1.00 95.75 148 THR A O 1
ATOM 1147 N N . GLN A 1 149 ? 4.943 -6.987 -17.376 1.00 94.50 149 GLN A N 1
ATOM 1148 C CA . GLN A 1 149 ? 4.923 -7.507 -16.013 1.00 94.50 149 GLN A CA 1
ATOM 1149 C C . GLN A 1 149 ? 4.066 -6.633 -15.085 1.00 94.50 149 GLN A C 1
ATOM 1151 O O . GLN A 1 149 ? 3.250 -7.163 -14.328 1.00 94.50 149 GLN A O 1
ATOM 1156 N N . CYS A 1 150 ? 4.181 -5.304 -15.174 1.00 93.31 150 CYS A N 1
ATOM 1157 C CA . CYS A 1 150 ? 3.344 -4.381 -14.405 1.00 93.31 150 CYS A CA 1
ATOM 1158 C C . CYS A 1 150 ? 1.855 -4.512 -14.752 1.00 93.31 150 CYS A C 1
ATOM 1160 O O . CYS A 1 150 ? 1.018 -4.517 -13.850 1.00 93.31 150 CYS A O 1
ATOM 1162 N N . LEU A 1 151 ? 1.507 -4.656 -16.036 1.00 93.88 151 LEU A N 1
ATOM 1163 C CA . LEU A 1 151 ? 0.117 -4.864 -16.458 1.00 93.88 151 LEU A CA 1
ATOM 1164 C C . LEU A 1 151 ? -0.440 -6.193 -15.938 1.00 93.88 151 LEU A C 1
ATOM 1166 O O . LEU A 1 151 ? -1.554 -6.226 -15.423 1.00 93.88 151 LEU A O 1
ATOM 1170 N N . LYS A 1 152 ? 0.355 -7.267 -15.976 1.00 94.50 152 LYS A N 1
ATOM 1171 C CA . LYS A 1 152 ? -0.026 -8.571 -15.417 1.00 94.50 152 LYS A CA 1
ATOM 1172 C C . LYS A 1 152 ? -0.242 -8.516 -13.903 1.00 94.50 152 LYS A C 1
ATOM 1174 O O . LYS A 1 152 ? -1.173 -9.121 -13.384 1.00 94.50 152 LYS A O 1
ATOM 1179 N N . GLN A 1 153 ? 0.607 -7.790 -13.177 1.00 93.69 153 GLN A N 1
ATOM 1180 C CA . GLN A 1 153 ? 0.420 -7.573 -11.739 1.00 93.69 153 GLN A CA 1
ATOM 1181 C C . GLN A 1 153 ? -0.837 -6.744 -11.459 1.00 93.69 153 GLN A C 1
ATOM 1183 O O . GLN A 1 153 ? -1.611 -7.079 -10.565 1.00 93.69 153 GLN A O 1
ATOM 1188 N N . ARG A 1 154 ? -1.073 -5.693 -12.249 1.00 94.00 154 ARG A N 1
ATOM 1189 C CA . ARG A 1 154 ? -2.270 -4.853 -12.150 1.00 94.00 154 ARG A CA 1
ATOM 1190 C C . ARG A 1 154 ? -3.550 -5.661 -12.374 1.00 94.00 154 ARG A C 1
ATOM 1192 O O . ARG A 1 154 ? -4.494 -5.508 -11.599 1.00 94.00 154 ARG A O 1
ATOM 1199 N N . SER A 1 155 ? -3.571 -6.521 -13.394 1.00 92.19 155 SER A N 1
ATOM 1200 C CA . SER A 1 155 ? -4.717 -7.383 -13.686 1.00 92.19 155 SER A CA 1
ATOM 1201 C C . SER A 1 155 ? -4.922 -8.441 -12.599 1.00 92.19 155 SER A C 1
ATOM 1203 O O . SER A 1 155 ? -6.050 -8.643 -12.161 1.00 92.19 155 SER A O 1
ATOM 1205 N N . ALA A 1 156 ? -3.846 -9.048 -12.083 1.00 93.25 156 ALA A N 1
ATOM 1206 C CA . ALA A 1 156 ? -3.914 -10.021 -10.988 1.00 93.25 156 ALA A CA 1
ATOM 1207 C C . ALA A 1 156 ? -4.476 -9.428 -9.683 1.00 93.25 156 ALA A C 1
ATOM 1209 O O . ALA A 1 156 ? -5.140 -10.127 -8.924 1.00 93.25 156 ALA A O 1
ATOM 1210 N N . LEU A 1 157 ? -4.236 -8.138 -9.431 1.00 93.00 157 LEU A N 1
ATOM 1211 C CA . LEU A 1 157 ? -4.782 -7.408 -8.283 1.00 93.00 157 LEU A CA 1
ATOM 1212 C C . LEU A 1 157 ? -6.205 -6.866 -8.523 1.00 93.00 157 LEU A C 1
ATOM 1214 O O . LEU A 1 157 ? -6.781 -6.258 -7.626 1.00 93.00 157 LEU A O 1
ATOM 1218 N N . GLY A 1 158 ? -6.775 -7.067 -9.716 1.00 88.81 158 GLY A N 1
ATOM 1219 C CA . GLY A 1 158 ? -8.137 -6.640 -10.042 1.00 88.81 158 GLY A CA 1
ATOM 1220 C C . GLY A 1 158 ? -8.298 -5.134 -10.278 1.00 88.81 158 GLY A C 1
ATOM 1221 O O . GLY A 1 158 ? -9.418 -4.634 -10.264 1.00 88.81 158 GLY A O 1
ATOM 1222 N N . PHE A 1 159 ? -7.208 -4.395 -10.515 1.00 84.94 159 PHE A N 1
ATOM 1223 C CA . PHE A 1 159 ? -7.256 -2.957 -10.834 1.00 84.94 159 PHE A CA 1
ATOM 1224 C C . PHE A 1 159 ? -7.494 -2.667 -12.325 1.00 84.94 159 PHE A C 1
ATOM 1226 O O . PHE A 1 159 ? -7.547 -1.501 -12.733 1.00 84.94 159 PHE A O 1
ATOM 1233 N N . ASP A 1 160 ? -7.595 -3.711 -13.145 1.00 81.12 160 ASP A N 1
ATOM 1234 C CA . ASP A 1 160 ? -7.816 -3.630 -14.590 1.00 81.12 160 ASP A CA 1
ATOM 1235 C C . ASP A 1 160 ? -9.309 -3.735 -14.930 1.00 81.12 160 ASP A C 1
ATOM 1237 O O . ASP A 1 160 ? -9.748 -4.577 -15.707 1.00 81.12 160 ASP A O 1
ATOM 1241 N N . VAL A 1 161 ? -10.112 -2.897 -14.270 1.00 74.00 161 VAL A N 1
ATOM 1242 C CA . VAL A 1 161 ? -11.535 -2.757 -14.587 1.00 74.00 161 VAL A CA 1
ATOM 1243 C C . VAL A 1 161 ? -11.655 -1.751 -15.735 1.00 74.00 161 VAL A C 1
ATOM 1245 O O . VAL A 1 161 ? -11.218 -0.606 -15.562 1.00 74.00 161 VAL A O 1
ATOM 1248 N N . PRO A 1 162 ? -12.217 -2.133 -16.898 1.00 72.12 162 PRO A N 1
ATOM 1249 C CA . PRO A 1 162 ? -12.536 -1.170 -17.943 1.00 72.12 162 PRO A CA 1
ATOM 1250 C C . PRO A 1 162 ? -13.569 -0.184 -17.388 1.00 72.12 162 PRO A C 1
ATOM 1252 O O . PRO A 1 162 ? -14.576 -0.593 -16.808 1.00 72.12 162 PRO A O 1
ATOM 1255 N N . ARG A 1 163 ? -13.262 1.109 -17.496 1.00 59.56 163 ARG A N 1
ATOM 1256 C CA . ARG A 1 163 ? -14.160 2.192 -17.088 1.00 59.56 163 ARG A CA 1
ATOM 1257 C C . ARG A 1 163 ? -15.269 2.376 -18.119 1.00 59.56 163 ARG A C 1
ATOM 1259 O O . ARG A 1 163 ? -14.953 2.251 -19.322 1.00 59.56 163 ARG A O 1
#

pLDDT: mean 70.58, std 17.54, range [30.31, 97.12]

Organism: Steinernema carpocapsae (NCBI:txid34508)

Mean predicted aligned error: 22.66 Å